Protein AF-A0A932XJZ5-F1 (afdb_monomer_lite)

Structure (mmCIF, N/CA/C/O backbone):
data_AF-A0A932XJZ5-F1
#
_entry.id   AF-A0A932XJZ5-F1
#
loop_
_atom_site.group_PDB
_atom_site.id
_atom_site.type_symbol
_atom_site.label_atom_id
_atom_site.label_alt_id
_atom_site.label_comp_id
_atom_site.label_asym_id
_atom_site.label_entity_id
_atom_site.label_seq_id
_atom_site.pdbx_PDB_ins_code
_atom_site.Cartn_x
_atom_site.Cartn_y
_atom_site.Cartn_z
_atom_site.occupancy
_atom_site.B_iso_or_equiv
_atom_site.auth_seq_id
_atom_site.auth_comp_id
_atom_site.auth_asym_id
_atom_site.auth_atom_id
_atom_site.pdbx_PDB_model_num
ATOM 1 N N . SER A 1 1 ? -8.433 4.126 18.871 1.00 78.06 1 SER A N 1
ATOM 2 C CA . SER A 1 1 ? -7.562 3.284 18.047 1.00 78.06 1 SER A CA 1
ATOM 3 C C . SER A 1 1 ? -7.706 3.623 16.577 1.00 78.06 1 SER A C 1
ATOM 5 O O . SER A 1 1 ? -8.802 3.636 16.039 1.00 78.06 1 SER A O 1
ATOM 7 N N . ILE A 1 2 ? -6.597 3.909 15.915 1.00 88.00 2 ILE A N 1
ATOM 8 C CA . ILE A 1 2 ? -6.585 4.002 14.456 1.00 88.00 2 ILE A CA 1
ATOM 9 C C . ILE A 1 2 ? -6.609 2.580 13.897 1.00 88.00 2 ILE A C 1
ATOM 11 O O . ILE A 1 2 ? -5.832 1.745 14.347 1.00 88.00 2 ILE A O 1
ATOM 15 N N . ALA A 1 3 ? -7.515 2.298 12.960 1.00 91.81 3 ALA A N 1
ATOM 16 C CA . ALA A 1 3 ? -7.660 0.955 12.390 1.00 91.81 3 ALA A CA 1
ATOM 17 C C . ALA A 1 3 ? -6.864 0.776 11.093 1.00 91.81 3 ALA A C 1
ATOM 19 O O . ALA A 1 3 ? -6.262 -0.273 10.885 1.00 91.81 3 ALA A O 1
ATOM 20 N N . ASN A 1 4 ? -6.859 1.794 10.229 1.00 93.25 4 ASN A N 1
ATOM 21 C CA . ASN A 1 4 ? -6.216 1.745 8.922 1.00 93.25 4 ASN A CA 1
ATOM 22 C C . ASN A 1 4 ? -5.439 3.039 8.662 1.00 93.25 4 ASN A C 1
ATOM 24 O O . ASN A 1 4 ? -5.885 4.136 9.014 1.00 93.25 4 ASN A O 1
ATOM 28 N N . ILE A 1 5 ? -4.296 2.882 8.012 1.00 94.12 5 ILE A N 1
ATOM 29 C CA . ILE A 1 5 ? -3.474 3.938 7.442 1.00 94.12 5 ILE A CA 1
ATOM 30 C C . ILE A 1 5 ? -3.538 3.742 5.933 1.00 94.12 5 ILE A C 1
ATOM 32 O O . ILE A 1 5 ? -3.137 2.688 5.436 1.00 94.12 5 ILE A O 1
ATOM 36 N N . LEU A 1 6 ? -4.068 4.729 5.218 1.00 93.56 6 LEU A N 1
ATOM 37 C CA . LEU A 1 6 ? -4.158 4.699 3.764 1.00 93.56 6 LEU A CA 1
ATOM 38 C C . LEU A 1 6 ? -3.107 5.646 3.204 1.00 93.56 6 LEU A C 1
ATOM 40 O O . LEU A 1 6 ? -3.075 6.834 3.530 1.00 93.56 6 LEU A O 1
ATOM 44 N N . SER A 1 7 ? -2.230 5.103 2.378 1.00 92.19 7 SER A N 1
ATOM 45 C CA . SER A 1 7 ? -1.134 5.832 1.771 1.00 92.19 7 SER A CA 1
ATOM 46 C C . SER A 1 7 ? -1.205 5.699 0.262 1.00 92.19 7 SER A C 1
ATOM 48 O O . SER A 1 7 ? -1.457 4.608 -0.254 1.00 92.19 7 SER A O 1
ATOM 50 N N . ARG A 1 8 ? -0.983 6.808 -0.446 1.00 92.12 8 ARG A N 1
ATOM 51 C CA . ARG A 1 8 ? -0.927 6.819 -1.911 1.00 92.12 8 ARG A CA 1
ATOM 52 C C . ARG A 1 8 ? 0.283 7.580 -2.425 1.00 92.12 8 ARG A C 1
ATOM 54 O O . ARG A 1 8 ? 0.666 8.615 -1.869 1.00 92.12 8 ARG A O 1
ATOM 61 N N . VAL A 1 9 ? 0.828 7.089 -3.528 1.00 91.25 9 VAL A N 1
ATOM 62 C CA . VAL A 1 9 ? 1.834 7.771 -4.339 1.00 91.25 9 VAL A CA 1
ATOM 63 C C . VAL A 1 9 ? 1.154 8.332 -5.582 1.00 91.25 9 VAL A C 1
ATOM 65 O O . VAL A 1 9 ? 0.465 7.621 -6.302 1.00 91.25 9 VAL A O 1
ATOM 68 N N . THR A 1 10 ? 1.337 9.631 -5.817 1.00 85.06 10 THR A N 1
ATOM 69 C CA . THR A 1 10 ? 0.616 10.395 -6.858 1.00 85.06 10 THR A CA 1
ATOM 70 C C . THR A 1 10 ? 1.536 10.929 -7.957 1.00 85.06 10 THR A C 1
ATOM 72 O O . THR A 1 10 ? 1.076 11.603 -8.870 1.00 85.06 10 THR A O 1
ATOM 75 N N . GLY A 1 11 ? 2.839 10.644 -7.870 1.00 80.56 11 GLY A N 1
ATOM 76 C CA . GLY A 1 11 ? 3.866 11.215 -8.746 1.00 80.56 11 GLY A CA 1
ATOM 77 C C . GLY A 1 11 ? 4.014 10.548 -10.114 1.00 80.56 11 GLY A C 1
ATOM 78 O O . GLY A 1 11 ? 4.868 10.979 -10.874 1.00 80.56 11 GLY A O 1
ATOM 79 N N . GLY A 1 12 ? 3.235 9.502 -10.417 1.00 85.31 12 GLY A N 1
ATOM 80 C CA . GLY A 1 12 ? 3.304 8.773 -11.692 1.00 85.31 12 GLY A CA 1
ATOM 81 C C . GLY A 1 12 ? 4.518 7.850 -11.854 1.00 85.31 12 GLY A C 1
ATOM 82 O O . GLY A 1 12 ? 4.632 7.183 -12.874 1.00 85.31 12 GLY A O 1
ATOM 83 N N . GLU A 1 13 ? 5.390 7.781 -10.848 1.00 89.69 13 GLU A N 1
ATOM 84 C CA . GLU A 1 13 ? 6.605 6.965 -10.853 1.00 89.69 13 GLU A CA 1
ATOM 85 C C . GLU A 1 13 ? 6.479 5.742 -9.930 1.00 89.69 13 GLU A C 1
ATOM 87 O O . GLU A 1 13 ? 5.842 5.835 -8.867 1.00 89.69 13 GLU A O 1
ATOM 92 N N . PRO A 1 14 ? 7.117 4.610 -10.281 1.00 91.38 14 PRO A N 1
ATOM 93 C CA . PRO A 1 14 ? 7.130 3.423 -9.437 1.00 91.38 14 PRO A CA 1
ATOM 94 C C . PRO A 1 14 ? 7.809 3.693 -8.090 1.00 91.38 14 PRO A C 1
ATOM 96 O O . PRO A 1 14 ? 8.716 4.519 -7.972 1.00 91.38 14 PRO A O 1
ATOM 99 N N . SER A 1 15 ? 7.403 2.966 -7.051 1.00 94.31 15 SER A N 1
ATOM 100 C CA . SER A 1 15 ? 8.073 3.020 -5.747 1.00 94.31 15 SER A CA 1
ATOM 101 C C . SER A 1 15 ? 9.163 1.963 -5.647 1.00 94.31 15 SER A C 1
ATOM 103 O O . SER A 1 15 ? 8.847 0.781 -5.642 1.00 94.31 15 SER A O 1
ATOM 105 N N . ALA A 1 16 ? 10.420 2.373 -5.484 1.00 94.56 16 ALA A N 1
ATOM 106 C CA . ALA A 1 16 ? 11.507 1.482 -5.080 1.00 94.56 16 ALA A CA 1
ATOM 107 C C . ALA A 1 16 ? 11.688 1.536 -3.553 1.00 94.56 16 ALA A C 1
ATOM 109 O O . ALA A 1 16 ? 12.067 2.570 -3.000 1.00 94.56 16 ALA A O 1
ATOM 110 N N . ILE A 1 17 ? 11.390 0.432 -2.872 1.00 94.81 17 ILE A N 1
ATOM 111 C CA . ILE A 1 17 ? 11.482 0.272 -1.419 1.00 94.81 17 ILE A CA 1
ATOM 112 C C . ILE 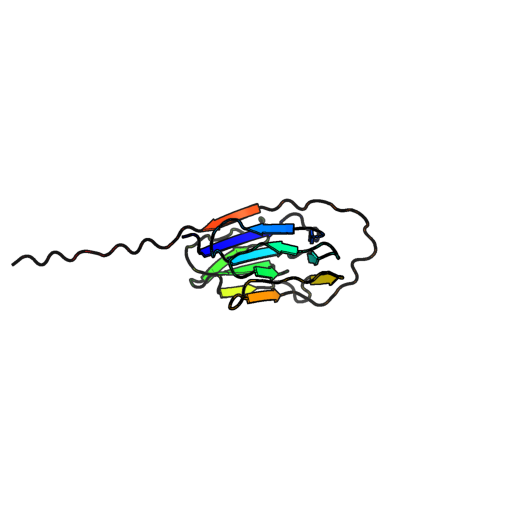A 1 17 ? 12.617 -0.708 -1.146 1.00 94.81 17 ILE A C 1
ATOM 114 O O . ILE A 1 17 ? 12.442 -1.911 -1.284 1.00 94.81 17 ILE A O 1
ATOM 118 N N . ASP A 1 18 ? 13.781 -0.195 -0.765 1.00 94.75 18 ASP A N 1
ATOM 119 C CA . ASP A 1 18 ? 14.964 -1.001 -0.436 1.00 94.75 18 ASP A CA 1
ATOM 120 C C . ASP A 1 18 ? 15.437 -0.704 0.992 1.00 94.75 18 ASP A C 1
ATOM 122 O O . ASP A 1 18 ? 16.561 -0.281 1.244 1.00 94.75 18 ASP A O 1
ATOM 126 N N . GLY A 1 19 ? 14.515 -0.824 1.943 1.00 93.44 19 GLY A N 1
ATOM 127 C CA . GLY A 1 19 ? 14.772 -0.530 3.347 1.00 93.44 19 GLY A CA 1
ATOM 128 C C . GLY A 1 19 ? 13.556 -0.794 4.227 1.00 93.44 19 GLY A C 1
ATOM 129 O O . GLY A 1 19 ? 12.594 -1.446 3.815 1.00 93.44 19 GLY A O 1
ATOM 130 N N . LEU A 1 20 ? 13.596 -0.275 5.453 1.00 95.25 20 LEU A N 1
ATOM 131 C CA . LEU A 1 20 ? 12.537 -0.485 6.432 1.00 95.25 20 LEU A CA 1
ATOM 132 C C . LEU A 1 20 ? 11.297 0.362 6.124 1.00 95.25 20 LEU A C 1
ATOM 134 O O . LEU A 1 20 ? 11.347 1.593 6.148 1.00 95.25 20 LEU A O 1
ATOM 138 N N . LEU A 1 21 ? 10.157 -0.303 5.953 1.00 94.81 21 LEU A N 1
ATOM 139 C CA . LEU A 1 21 ? 8.845 0.325 5.995 1.00 94.81 21 LEU A CA 1
ATOM 140 C C . LEU A 1 21 ? 8.233 0.096 7.382 1.00 94.81 21 LEU A C 1
ATOM 142 O O . LEU A 1 21 ? 7.964 -1.039 7.774 1.00 94.81 21 LEU A O 1
ATOM 146 N N . ARG A 1 22 ? 8.007 1.184 8.127 1.00 95.00 22 ARG A N 1
ATOM 147 C CA . ARG A 1 22 ? 7.584 1.131 9.532 1.00 95.00 22 ARG A CA 1
ATOM 148 C C . ARG A 1 22 ? 6.255 1.837 9.784 1.00 95.00 22 ARG A C 1
ATOM 150 O O . ARG A 1 22 ? 6.069 2.975 9.360 1.00 95.00 22 ARG A O 1
ATOM 157 N N . SER A 1 23 ? 5.378 1.203 10.563 1.00 93.94 23 SER A N 1
ATOM 158 C CA . SER A 1 23 ? 4.213 1.840 11.188 1.00 93.94 23 SER A CA 1
ATOM 159 C C . SER A 1 23 ? 4.309 1.736 12.706 1.00 93.94 23 SER A C 1
ATOM 161 O O . SER A 1 23 ? 4.301 0.644 13.270 1.00 93.94 23 SER A O 1
ATOM 163 N N . THR A 1 24 ? 4.345 2.882 13.383 1.00 93.88 24 THR A N 1
ATOM 164 C CA . THR A 1 24 ? 4.397 2.960 14.851 1.00 93.88 24 THR A CA 1
ATOM 165 C C . THR A 1 24 ? 3.014 3.010 15.503 1.00 93.88 24 THR A C 1
ATOM 167 O O . THR A 1 24 ? 2.921 3.077 16.726 1.00 93.88 24 THR A O 1
ATOM 170 N N . ILE A 1 25 ? 1.931 2.977 14.717 1.00 94.50 25 ILE A N 1
ATOM 171 C CA . ILE A 1 25 ? 0.562 3.023 15.239 1.00 94.50 25 ILE A CA 1
ATOM 172 C C . ILE A 1 25 ? 0.126 1.597 15.618 1.00 94.50 25 ILE A C 1
ATOM 174 O O . ILE A 1 25 ? -0.021 0.758 14.723 1.00 94.50 25 ILE A O 1
ATOM 178 N N . PRO A 1 26 ? -0.121 1.304 16.911 1.00 94.62 26 PRO A N 1
ATOM 179 C CA . PRO A 1 26 ? -0.393 -0.058 17.358 1.00 94.62 26 PRO A CA 1
ATOM 180 C C . PRO A 1 26 ? -1.646 -0.662 16.715 1.00 94.62 26 PRO A C 1
ATOM 182 O O . PRO A 1 26 ? -2.745 -0.116 16.822 1.00 94.62 26 PRO A O 1
ATOM 185 N N . GLY A 1 27 ? -1.472 -1.815 16.070 1.00 94.69 27 GLY A N 1
ATOM 186 C CA . GLY A 1 27 ? -2.530 -2.627 15.473 1.00 94.69 27 GLY A CA 1
ATOM 187 C C . GLY A 1 27 ? -3.140 -2.074 14.183 1.00 94.69 27 GLY A C 1
ATOM 188 O O . GLY A 1 27 ? -4.032 -2.723 13.635 1.00 94.69 27 GLY A O 1
ATOM 189 N N . ALA A 1 28 ? -2.689 -0.917 13.689 1.00 96.00 28 ALA A N 1
ATOM 190 C CA . ALA A 1 28 ? -3.224 -0.333 12.466 1.00 96.00 28 ALA A CA 1
ATOM 191 C C . ALA A 1 28 ? -2.748 -1.106 11.229 1.00 96.00 28 ALA A C 1
ATOM 193 O O . ALA A 1 28 ? -1.555 -1.376 11.075 1.00 96.00 28 ALA A O 1
ATOM 194 N N . ASN A 1 29 ? -3.677 -1.422 10.327 1.00 96.56 29 ASN A N 1
ATOM 195 C CA . ASN A 1 29 ? -3.336 -1.953 9.014 1.00 96.56 29 ASN A CA 1
ATOM 196 C C . ASN A 1 29 ? -2.783 -0.830 8.135 1.00 96.56 29 ASN A C 1
ATOM 198 O O . ASN A 1 29 ? -3.294 0.291 8.167 1.00 96.56 29 ASN A O 1
ATOM 202 N N . LEU A 1 30 ? -1.785 -1.133 7.318 1.00 96.50 30 LEU A N 1
ATOM 203 C CA . LEU A 1 30 ? -1.198 -0.188 6.381 1.00 96.50 30 LEU A CA 1
ATOM 204 C C . LEU A 1 30 ? -1.524 -0.592 4.945 1.00 96.50 30 LEU A C 1
ATOM 206 O O . LEU A 1 30 ? -1.221 -1.705 4.528 1.00 96.50 30 LEU A O 1
ATOM 210 N N . PHE A 1 31 ? -2.104 0.341 4.199 1.00 97.06 31 PHE A N 1
ATOM 211 C CA . PHE A 1 31 ? -2.378 0.229 2.773 1.00 97.06 31 PHE A CA 1
ATOM 212 C C . PHE A 1 31 ? -1.470 1.199 2.018 1.00 97.06 31 PHE A C 1
ATOM 214 O O . PHE A 1 31 ? -1.494 2.400 2.287 1.00 97.06 31 PHE A O 1
ATOM 221 N N . LEU A 1 32 ? -0.690 0.686 1.074 1.00 96.38 32 LEU A N 1
ATOM 222 C CA . LEU A 1 32 ? 0.164 1.457 0.179 1.00 96.38 32 LEU A CA 1
ATOM 223 C C . LEU A 1 32 ? -0.316 1.274 -1.261 1.00 96.38 32 LEU A C 1
ATOM 225 O O . LEU A 1 32 ? -0.226 0.176 -1.808 1.00 96.38 32 LEU A O 1
ATOM 229 N N . LEU A 1 33 ? -0.811 2.350 -1.867 1.00 96.19 33 LEU A N 1
ATOM 230 C CA . LEU A 1 33 ? -1.244 2.374 -3.259 1.00 96.19 33 LEU A CA 1
ATOM 231 C C . LEU A 1 33 ? -0.238 3.151 -4.113 1.00 96.19 33 LEU A C 1
ATOM 233 O O . LEU A 1 33 ? 0.047 4.319 -3.837 1.00 96.19 33 LEU A O 1
ATOM 237 N N . ASN A 1 34 ? 0.261 2.526 -5.176 1.00 95.69 34 ASN A N 1
ATOM 238 C CA . ASN A 1 34 ? 0.977 3.216 -6.243 1.00 95.69 34 ASN A CA 1
ATOM 239 C C . ASN A 1 34 ? 0.629 2.604 -7.611 1.00 95.69 34 ASN A C 1
ATOM 241 O O . ASN A 1 34 ? 1.218 1.586 -7.978 1.00 95.69 34 ASN A O 1
ATOM 245 N N . PRO A 1 35 ? -0.275 3.221 -8.393 1.00 94.88 35 PRO A N 1
ATOM 246 C CA . PRO A 1 35 ? -0.645 2.733 -9.722 1.00 94.88 35 PRO A CA 1
ATOM 247 C C . PRO A 1 35 ? 0.520 2.627 -10.703 1.00 94.88 35 PRO A C 1
ATOM 249 O O . PRO A 1 35 ? 0.449 1.854 -11.652 1.00 94.88 35 PRO A O 1
ATOM 252 N N . ALA A 1 36 ? 1.602 3.372 -10.469 1.00 93.62 36 ALA A N 1
ATOM 253 C CA . ALA A 1 36 ? 2.792 3.330 -11.302 1.00 93.62 36 ALA A CA 1
ATOM 254 C C . ALA A 1 36 ? 3.718 2.148 -10.985 1.00 93.62 36 ALA A C 1
ATOM 256 O O . ALA A 1 36 ? 4.731 2.017 -11.651 1.00 93.62 36 ALA A O 1
ATOM 257 N N . GLY A 1 37 ? 3.406 1.291 -10.006 1.00 94.62 37 GLY A N 1
ATOM 258 C CA . GLY A 1 37 ? 4.201 0.102 -9.689 1.00 94.62 37 GLY A CA 1
ATOM 259 C C . GLY A 1 37 ? 4.967 0.178 -8.372 1.00 94.62 37 GLY A C 1
ATOM 260 O O . GLY A 1 37 ? 5.184 1.251 -7.803 1.00 94.62 37 GLY A O 1
ATOM 261 N N . VAL A 1 38 ? 5.386 -0.989 -7.875 1.00 94.94 38 VAL A N 1
ATOM 262 C CA . VAL A 1 38 ? 6.179 -1.108 -6.641 1.00 94.94 38 VAL A CA 1
ATOM 263 C C . VAL A 1 38 ? 7.263 -2.176 -6.796 1.00 94.94 38 VAL A C 1
ATOM 265 O O . VAL A 1 38 ? 6.995 -3.292 -7.227 1.00 94.94 38 VAL A O 1
ATOM 268 N N . LEU A 1 39 ? 8.486 -1.848 -6.399 1.00 95.19 39 LEU A N 1
ATOM 269 C CA . LEU A 1 39 ? 9.629 -2.745 -6.310 1.00 95.19 39 LEU A CA 1
ATOM 270 C C . LEU A 1 39 ? 10.113 -2.786 -4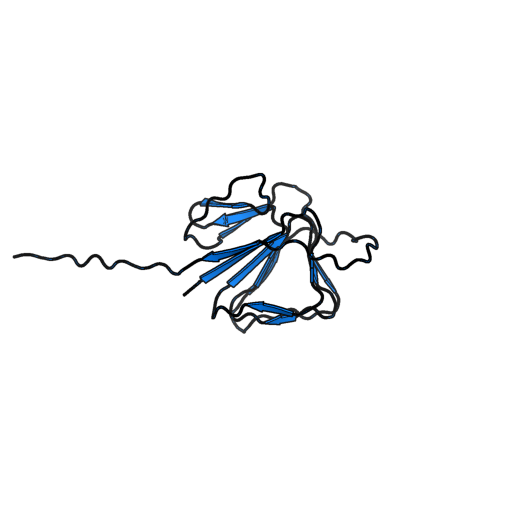.859 1.00 95.19 39 LEU A C 1
ATOM 272 O O . LEU A 1 39 ? 10.537 -1.765 -4.324 1.00 95.19 39 LEU A O 1
ATOM 276 N N . PHE A 1 40 ? 10.097 -3.962 -4.243 1.00 95.75 40 PHE A N 1
ATOM 277 C CA . PHE A 1 40 ? 10.788 -4.229 -2.987 1.00 95.75 40 PHE A CA 1
ATOM 278 C C . PHE A 1 40 ? 12.163 -4.822 -3.294 1.00 95.75 40 PHE A C 1
ATOM 280 O O . PHE A 1 40 ? 12.250 -5.914 -3.856 1.00 95.75 40 PHE A O 1
ATOM 287 N N . GLY A 1 41 ? 13.222 -4.090 -2.956 1.00 95.25 41 GLY A N 1
ATOM 288 C CA . GLY A 1 41 ? 14.607 -4.526 -3.132 1.00 95.25 41 GLY A CA 1
ATOM 289 C C . GLY A 1 41 ? 15.068 -5.513 -2.050 1.00 95.25 41 GLY A C 1
ATOM 290 O O . GLY A 1 41 ? 14.284 -5.849 -1.155 1.00 95.25 41 GLY A O 1
ATOM 291 N N . PRO A 1 42 ? 16.327 -5.982 -2.108 1.00 95.56 42 PRO A N 1
ATOM 292 C CA . PRO A 1 42 ? 16.847 -7.005 -1.196 1.00 95.56 42 PRO A CA 1
ATOM 293 C C . PRO A 1 42 ? 16.860 -6.590 0.277 1.00 95.56 42 PRO A C 1
ATOM 295 O O . PRO A 1 42 ? 16.728 -7.441 1.155 1.00 95.56 42 PRO A O 1
ATOM 298 N N . ASN A 1 43 ? 16.974 -5.291 0.561 1.00 95.25 43 ASN A N 1
ATOM 299 C CA . ASN A 1 43 ? 17.017 -4.750 1.921 1.00 95.25 43 ASN A CA 1
ATOM 300 C C . ASN A 1 43 ? 15.626 -4.375 2.456 1.00 95.25 43 ASN A C 1
ATOM 302 O O . ASN A 1 43 ? 15.500 -3.832 3.560 1.00 95.25 43 ASN A O 1
ATOM 306 N N . ALA A 1 44 ? 14.567 -4.628 1.682 1.00 97.12 44 ALA A N 1
ATOM 307 C CA . ALA A 1 44 ? 13.215 -4.302 2.095 1.00 97.12 44 ALA A CA 1
ATOM 308 C C . ALA A 1 44 ? 12.773 -5.144 3.297 1.00 97.12 44 ALA A C 1
ATOM 310 O O . ALA A 1 44 ? 12.865 -6.372 3.295 1.00 97.12 44 ALA A O 1
ATOM 311 N N . SER A 1 45 ? 12.240 -4.471 4.312 1.00 97.12 45 SER A N 1
ATOM 312 C CA . SER A 1 45 ? 11.691 -5.106 5.511 1.00 97.12 45 SER A CA 1
ATOM 313 C C . SER A 1 45 ? 10.475 -4.341 6.018 1.00 97.12 45 SER A C 1
ATOM 315 O O . SER A 1 45 ? 10.304 -3.153 5.731 1.00 97.12 45 SER A O 1
ATOM 317 N N . LEU A 1 46 ? 9.608 -5.030 6.760 1.00 96.94 46 LEU A N 1
ATOM 318 C CA . LEU A 1 46 ? 8.405 -4.451 7.349 1.00 96.94 46 LEU A CA 1
ATOM 319 C C . LEU A 1 46 ? 8.517 -4.469 8.877 1.00 96.94 46 LEU A C 1
ATOM 321 O O . LEU A 1 46 ? 8.765 -5.516 9.467 1.00 96.94 46 LEU A O 1
ATOM 325 N N . ASP A 1 47 ? 8.275 -3.323 9.513 1.00 96.69 47 ASP A N 1
ATOM 326 C CA . ASP A 1 47 ? 7.990 -3.220 10.950 1.00 96.69 47 ASP A CA 1
ATOM 327 C C . ASP A 1 47 ? 6.589 -2.627 11.120 1.00 96.69 47 ASP A C 1
ATOM 329 O O . ASP A 1 47 ? 6.383 -1.411 11.200 1.00 96.69 47 ASP A O 1
ATOM 333 N N . VAL A 1 48 ? 5.596 -3.512 11.084 1.00 96.25 48 VAL A N 1
ATOM 334 C CA . VAL A 1 48 ? 4.180 -3.177 11.238 1.00 96.25 48 VAL A CA 1
ATOM 335 C C . VAL A 1 48 ? 3.543 -4.105 12.266 1.00 96.25 48 VAL A C 1
ATOM 337 O O . VAL A 1 48 ? 3.832 -5.296 12.320 1.00 96.25 48 VAL A O 1
ATOM 340 N N . SER A 1 49 ? 2.635 -3.565 13.078 1.00 96.25 49 SER A N 1
ATOM 341 C CA . SER A 1 49 ? 1.896 -4.345 14.086 1.00 96.25 49 SER A CA 1
ATOM 342 C C . SER A 1 49 ? 0.520 -4.834 13.601 1.00 96.25 49 SER A C 1
ATOM 344 O O . SER A 1 49 ? -0.118 -5.667 14.251 1.00 96.25 49 SER A O 1
ATOM 346 N N . GLY A 1 50 ? 0.046 -4.314 12.464 1.00 96.38 50 GLY A N 1
ATOM 347 C CA . GLY A 1 50 ? -1.179 -4.731 11.781 1.00 96.38 50 GLY A CA 1
ATOM 348 C C . GLY A 1 50 ? -0.905 -5.485 10.478 1.00 96.38 50 GLY A C 1
ATOM 349 O O . GLY A 1 50 ? 0.187 -6.001 10.259 1.00 96.38 50 GLY A O 1
ATOM 350 N N . SER A 1 51 ? -1.917 -5.557 9.615 1.00 97.88 51 SER A N 1
ATOM 351 C CA . SER A 1 51 ? -1.771 -6.101 8.258 1.00 97.88 51 SER A CA 1
ATOM 352 C C . SER A 1 51 ? -1.074 -5.101 7.337 1.00 97.88 51 SER A C 1
ATOM 354 O O . SER A 1 51 ? -1.202 -3.890 7.527 1.00 97.88 51 SER A O 1
ATOM 356 N N . PHE A 1 52 ? -0.374 -5.595 6.319 1.00 97.94 52 PHE A N 1
ATOM 357 C CA . PHE A 1 52 ? 0.220 -4.777 5.268 1.00 97.94 52 PHE A CA 1
ATOM 358 C C . PHE A 1 52 ? -0.381 -5.146 3.916 1.00 97.94 52 PHE A C 1
ATOM 360 O O . PHE A 1 52 ? -0.423 -6.313 3.528 1.00 97.94 52 PHE A O 1
ATOM 367 N N . HIS A 1 53 ? -0.841 -4.134 3.196 1.00 98.19 53 HIS A N 1
ATOM 368 C CA . HIS A 1 53 ? -1.425 -4.272 1.878 1.00 98.19 53 HIS A CA 1
ATOM 369 C C . HIS A 1 53 ? -0.708 -3.324 0.927 1.00 98.19 53 HIS A C 1
ATOM 371 O O . HIS A 1 53 ? -0.694 -2.114 1.147 1.00 98.19 53 HIS A O 1
ATOM 377 N N . VAL A 1 54 ? -0.139 -3.861 -0.142 1.00 97.50 54 VAL A N 1
ATOM 378 C CA . VAL A 1 54 ? 0.483 -3.082 -1.210 1.00 97.50 54 VAL A CA 1
ATOM 379 C C . VAL A 1 54 ? -0.255 -3.348 -2.511 1.00 97.50 54 VAL A C 1
ATOM 381 O O . VAL A 1 54 ? -0.572 -4.496 -2.835 1.00 97.50 54 VAL A O 1
ATOM 384 N N . SER A 1 55 ? -0.567 -2.282 -3.243 1.00 97.31 55 SER A N 1
ATOM 385 C CA . SER A 1 55 ? -1.319 -2.401 -4.480 1.00 97.31 55 SER A CA 1
ATOM 386 C C . SER A 1 55 ? -0.942 -1.369 -5.534 1.00 97.31 55 SER A C 1
ATOM 388 O O . SER A 1 55 ? -0.565 -0.243 -5.215 1.00 97.31 55 SER A O 1
ATOM 390 N N . THR A 1 56 ? -1.104 -1.753 -6.799 1.00 96.06 56 THR A N 1
ATOM 391 C CA . THR A 1 56 ? -1.066 -0.849 -7.961 1.00 96.06 56 THR A CA 1
ATOM 392 C C . THR A 1 56 ? -2.463 -0.454 -8.440 1.00 96.06 56 THR A C 1
ATOM 394 O O . THR A 1 56 ? -2.646 0.002 -9.563 1.00 96.06 56 THR A O 1
ATOM 397 N N . ALA A 1 57 ? -3.470 -0.638 -7.588 1.00 96.12 57 ALA A N 1
ATOM 398 C CA . ALA A 1 57 ? -4.835 -0.218 -7.850 1.00 96.12 57 ALA A CA 1
ATOM 399 C C . ALA A 1 57 ? -4.958 1.300 -7.981 1.00 96.12 57 ALA A C 1
ATOM 401 O O . ALA A 1 57 ? -4.360 2.061 -7.216 1.00 96.12 57 ALA A O 1
ATOM 402 N N . ASP A 1 58 ? -5.816 1.720 -8.907 1.00 94.50 58 ASP A N 1
ATOM 403 C CA . ASP A 1 58 ? -6.177 3.116 -9.135 1.00 94.50 58 ASP A CA 1
ATOM 404 C C . ASP A 1 58 ? -6.994 3.691 -7.978 1.00 94.50 58 ASP A C 1
ATOM 406 O O . ASP A 1 58 ? -6.961 4.897 -7.734 1.00 94.50 58 ASP A O 1
ATOM 410 N N . TYR A 1 59 ? -7.716 2.841 -7.242 1.00 94.81 59 TYR A N 1
ATOM 411 C CA . TYR A 1 59 ? -8.475 3.251 -6.068 1.00 94.81 59 TYR A CA 1
ATOM 412 C C . TYR A 1 59 ? -8.721 2.117 -5.072 1.00 94.81 59 TYR A C 1
ATOM 414 O O . TYR A 1 59 ? -8.617 0.926 -5.374 1.00 94.81 59 TYR A O 1
ATOM 422 N N . LEU A 1 60 ? -9.119 2.516 -3.867 1.00 95.12 60 LEU A N 1
ATOM 423 C CA . LEU A 1 60 ? -9.629 1.648 -2.818 1.00 95.12 60 LEU A CA 1
ATOM 424 C C . LEU A 1 60 ? -11.109 1.965 -2.590 1.00 95.12 60 LEU A C 1
ATOM 426 O O . LEU A 1 60 ? -11.466 3.092 -2.239 1.00 95.12 60 LEU A O 1
ATOM 430 N N . ARG A 1 61 ? -11.978 0.972 -2.782 1.00 94.81 61 ARG A N 1
ATOM 431 C CA . ARG A 1 61 ? -13.395 1.069 -2.423 1.00 94.81 61 ARG A CA 1
ATOM 432 C C . ARG A 1 61 ? -13.552 0.793 -0.934 1.00 94.81 61 ARG A C 1
ATOM 434 O O . ARG A 1 61 ? -13.068 -0.226 -0.438 1.00 94.81 61 ARG A O 1
ATOM 441 N N . LEU A 1 62 ? -14.246 1.681 -0.241 1.00 93.88 62 LEU A N 1
ATOM 442 C CA . LEU A 1 62 ? -14.597 1.566 1.167 1.00 93.88 62 LEU A CA 1
ATOM 443 C C . LEU A 1 62 ? -15.940 0.839 1.318 1.00 93.88 62 LEU A C 1
ATOM 445 O O . LEU A 1 62 ? -16.749 0.790 0.389 1.00 93.88 62 LEU A O 1
ATOM 449 N N . ALA A 1 63 ? -16.179 0.241 2.484 1.00 92.12 63 ALA A N 1
ATOM 450 C CA . ALA A 1 63 ? -17.350 -0.611 2.715 1.00 92.12 63 ALA A CA 1
ATOM 451 C C . ALA A 1 63 ? -18.705 0.120 2.640 1.00 92.12 63 ALA A C 1
ATOM 453 O O . ALA A 1 63 ? -19.732 -0.533 2.489 1.00 92.12 63 ALA A O 1
ATOM 454 N N . ASP A 1 64 ? -18.724 1.449 2.735 1.00 91.06 64 ASP A N 1
ATOM 455 C CA . ASP A 1 64 ? -19.919 2.282 2.546 1.00 91.06 64 ASP A CA 1
ATOM 456 C C . ASP A 1 64 ? -20.074 2.803 1.107 1.00 91.06 64 ASP A C 1
ATOM 458 O O . ASP A 1 64 ? -20.946 3.625 0.837 1.00 91.06 64 ASP A O 1
ATOM 462 N N . GLY A 1 65 ? -19.230 2.339 0.182 1.00 89.56 65 GLY A N 1
ATOM 463 C CA . GLY A 1 65 ? -19.208 2.793 -1.206 1.00 89.56 65 GLY A CA 1
ATOM 464 C C . GLY A 1 65 ? -18.315 4.009 -1.457 1.00 89.56 65 GLY A C 1
ATOM 465 O O . GLY A 1 65 ? -18.134 4.373 -2.619 1.00 89.56 65 GLY A O 1
ATOM 466 N N . GLY A 1 66 ? -17.713 4.606 -0.418 1.00 91.19 66 GLY A N 1
ATOM 467 C CA . GLY A 1 66 ? -16.710 5.658 -0.578 1.00 91.19 66 GLY A CA 1
ATOM 468 C C . GLY A 1 66 ? -15.515 5.192 -1.416 1.00 91.19 66 GLY A C 1
ATOM 469 O O . GLY A 1 66 ? -15.169 4.009 -1.430 1.00 91.19 66 GLY A O 1
ATOM 470 N N . ILE A 1 67 ? -14.873 6.118 -2.130 1.00 92.19 67 ILE A N 1
ATOM 471 C CA . ILE A 1 67 ? -13.716 5.816 -2.981 1.00 92.19 67 ILE A CA 1
ATOM 472 C C . ILE A 1 67 ? -12.530 6.669 -2.548 1.00 92.19 67 ILE A C 1
ATOM 474 O O . ILE A 1 67 ? -12.575 7.902 -2.595 1.00 92.19 67 ILE A O 1
ATOM 478 N N . PHE A 1 68 ? -11.446 5.994 -2.177 1.00 91.75 68 PHE A N 1
ATOM 479 C CA . PHE A 1 68 ? -10.140 6.602 -1.981 1.00 91.75 68 PHE A CA 1
ATOM 480 C C . PHE A 1 68 ? -9.309 6.430 -3.254 1.00 91.75 68 PHE A C 1
ATOM 482 O O . PHE A 1 68 ? -8.878 5.325 -3.575 1.00 91.75 68 PHE A O 1
ATOM 489 N N . GLN A 1 69 ? -9.117 7.520 -3.994 1.00 91.50 69 GLN A N 1
ATOM 490 C CA . GLN A 1 69 ? -8.402 7.510 -5.271 1.00 91.50 69 GLN A CA 1
ATOM 491 C C . GLN A 1 69 ? -6.892 7.458 -5.042 1.00 91.50 69 GLN A C 1
ATOM 493 O O . GLN A 1 69 ? -6.390 8.084 -4.113 1.00 91.50 69 GLN A O 1
ATOM 498 N N . ALA A 1 70 ? -6.131 6.781 -5.892 1.00 87.12 70 ALA A N 1
ATOM 499 C CA . ALA A 1 70 ? -4.673 6.861 -5.866 1.00 87.12 70 ALA A CA 1
ATOM 500 C C . ALA A 1 70 ? -4.153 8.119 -6.587 1.00 87.12 70 ALA A C 1
ATOM 502 O O . ALA A 1 70 ? -3.097 8.635 -6.230 1.00 87.12 70 ALA A O 1
ATOM 503 N N . THR A 1 71 ? -4.919 8.664 -7.539 1.00 81.25 71 THR A N 1
ATOM 504 C CA . THR A 1 71 ? -4.643 9.948 -8.206 1.00 81.25 71 THR A CA 1
ATOM 505 C C . THR A 1 71 ? -5.338 11.124 -7.511 1.00 81.25 71 THR A C 1
ATOM 507 O O . THR A 1 71 ? -6.431 10.979 -6.967 1.00 81.25 71 THR A O 1
ATOM 510 N N . LEU A 1 72 ? -4.715 12.309 -7.537 1.00 75.81 72 LEU A N 1
ATOM 511 C CA . LEU A 1 72 ? -5.311 13.557 -7.028 1.00 75.81 72 LEU A CA 1
ATOM 512 C C . LEU A 1 72 ? -6.256 14.227 -8.027 1.00 75.81 72 LEU A C 1
ATOM 514 O O . LEU A 1 72 ? -7.035 15.088 -7.628 1.00 75.81 72 LEU A O 1
ATOM 518 N N . ALA A 1 73 ? -6.187 13.853 -9.309 1.00 70.62 73 ALA A N 1
ATOM 519 C CA . ALA A 1 73 ? -7.048 14.425 -10.345 1.00 70.62 73 ALA A CA 1
ATOM 520 C C . ALA A 1 73 ? -8.530 14.070 -10.133 1.00 70.62 73 ALA A C 1
ATOM 522 O O . ALA A 1 73 ? -9.417 14.764 -10.620 1.00 70.62 73 ALA A O 1
ATOM 523 N N . GLN A 1 74 ? -8.793 12.994 -9.389 1.00 69.44 74 GLN A N 1
ATOM 524 C CA . GLN A 1 74 ? -10.128 12.561 -9.010 1.00 69.44 74 GLN A CA 1
ATOM 525 C C . GLN A 1 74 ? -10.328 12.789 -7.508 1.00 69.44 74 GLN A C 1
ATOM 527 O O . GLN A 1 74 ? -9.483 12.430 -6.683 1.00 69.44 74 GLN A O 1
ATOM 532 N N . GLY A 1 75 ? -11.459 13.394 -7.139 1.00 73.00 75 GLY A N 1
ATOM 533 C CA . GLY A 1 75 ? -11.815 13.611 -5.739 1.00 73.00 75 GLY A CA 1
ATOM 534 C C . GLY A 1 75 ? -11.901 12.288 -4.974 1.00 73.00 75 GLY A C 1
ATOM 535 O O . GLY A 1 75 ? -12.411 11.294 -5.485 1.00 73.00 75 GLY A O 1
ATOM 536 N N . SER A 1 76 ? -11.389 12.269 -3.744 1.00 81.50 76 SER A N 1
ATOM 537 C CA . SER A 1 76 ? -11.541 11.130 -2.833 1.00 81.50 76 SER A CA 1
ATOM 538 C C . SER A 1 76 ? -12.632 11.429 -1.816 1.00 81.50 76 SER A C 1
ATOM 540 O O . SER A 1 76 ? -12.636 12.507 -1.220 1.00 81.50 76 SER A O 1
ATOM 542 N N . VAL A 1 77 ? -13.524 10.469 -1.588 1.00 78.00 77 VAL A N 1
ATOM 543 C CA . VAL A 1 77 ? -14.503 10.543 -0.501 1.00 78.00 77 VAL A CA 1
ATOM 544 C C . VAL A 1 77 ? -13.893 9.845 0.705 1.00 78.00 77 VAL A C 1
ATOM 546 O O . VAL A 1 77 ? -13.645 8.641 0.679 1.00 78.00 77 VAL A O 1
ATOM 549 N N . LEU A 1 78 ? -13.607 10.619 1.750 1.00 69.50 78 LEU A N 1
ATOM 550 C CA . LEU A 1 78 ? -13.019 10.109 2.984 1.00 69.50 78 LEU A CA 1
ATOM 551 C C . LEU A 1 78 ? -14.130 9.785 3.977 1.00 69.50 78 LEU A C 1
ATOM 553 O O . LEU A 1 78 ? -14.856 10.678 4.413 1.00 69.50 78 LEU A O 1
ATOM 557 N N . THR A 1 79 ? -14.249 8.512 4.344 1.00 73.12 79 THR A N 1
ATOM 558 C CA . THR A 1 79 ? -15.252 8.032 5.299 1.00 73.12 79 THR A CA 1
ATOM 559 C C . THR A 1 79 ? -14.636 7.104 6.342 1.00 73.12 79 THR A C 1
ATOM 561 O O . THR A 1 79 ? -13.506 6.636 6.205 1.00 73.12 79 THR A O 1
ATOM 564 N N . ALA A 1 80 ? -15.413 6.805 7.388 1.00 79.88 80 ALA A N 1
ATOM 565 C CA . ALA A 1 80 ? -15.025 5.881 8.453 1.00 79.88 80 ALA A CA 1
ATOM 566 C C . ALA A 1 80 ? -15.122 4.405 8.091 1.00 79.88 80 ALA A C 1
ATOM 568 O O . ALA A 1 80 ? -14.910 3.538 8.952 1.00 79.88 80 ALA A O 1
ATOM 569 N N . ALA A 1 81 ? -15.536 4.106 6.865 1.00 86.19 81 ALA A N 1
ATOM 570 C CA . ALA A 1 81 ? -15.702 2.743 6.434 1.00 86.19 81 ALA A CA 1
ATOM 571 C C . ALA A 1 81 ? -14.336 2.090 6.180 1.00 86.19 81 ALA A C 1
ATOM 573 O O . ALA A 1 81 ? -13.416 2.724 5.662 1.00 86.19 81 ALA A O 1
ATOM 574 N N . PRO A 1 82 ? -14.175 0.813 6.559 1.00 90.56 82 PRO A N 1
ATOM 575 C CA . PRO A 1 82 ? -12.951 0.088 6.268 1.00 90.56 82 PRO A CA 1
ATOM 576 C C . PRO A 1 82 ? -12.777 -0.110 4.751 1.00 90.56 82 PRO A C 1
ATOM 578 O O . PRO A 1 82 ? -13.775 -0.166 4.024 1.00 90.56 82 PRO A O 1
ATOM 581 N N . PRO A 1 83 ? -11.530 -0.282 4.277 1.00 93.25 83 PRO A N 1
ATOM 582 C CA . PRO A 1 83 ? -11.254 -0.796 2.943 1.00 93.25 83 PRO A CA 1
ATOM 583 C C . PRO A 1 83 ? -11.995 -2.101 2.666 1.00 93.25 83 PRO A C 1
ATOM 585 O O . PRO A 1 83 ? -12.011 -2.998 3.509 1.00 93.25 83 PRO A O 1
ATOM 588 N N . ALA A 1 84 ? -12.588 -2.203 1.481 1.00 93.94 84 ALA A N 1
ATOM 589 C CA . ALA A 1 84 ? -13.363 -3.362 1.057 1.00 93.94 84 ALA A CA 1
ATOM 590 C C . ALA A 1 84 ? -12.811 -4.006 -0.220 1.00 93.94 84 ALA A C 1
ATOM 592 O O . ALA A 1 84 ? -12.849 -5.228 -0.338 1.00 93.94 84 ALA A O 1
ATOM 593 N N . ALA A 1 85 ? -12.313 -3.217 -1.179 1.00 94.94 85 ALA A N 1
ATOM 594 C CA . ALA A 1 85 ? -11.770 -3.758 -2.426 1.00 94.94 85 ALA A CA 1
ATOM 595 C C . ALA A 1 85 ? -10.758 -2.820 -3.090 1.00 94.94 85 ALA A C 1
ATOM 597 O O . ALA A 1 85 ? -10.904 -1.600 -3.034 1.00 94.94 85 ALA A O 1
ATOM 598 N N . PHE A 1 86 ? -9.784 -3.409 -3.778 1.00 96.38 86 PHE A N 1
ATOM 599 C CA . PHE A 1 86 ? -8.924 -2.720 -4.738 1.00 96.38 86 PHE A CA 1
ATOM 600 C C . PHE A 1 86 ? -9.634 -2.599 -6.087 1.00 96.38 86 PHE A C 1
ATOM 602 O O . PHE A 1 86 ? -10.317 -3.534 -6.510 1.00 96.38 86 PHE A O 1
ATOM 609 N N . GLY A 1 87 ? -9.489 -1.453 -6.744 1.00 95.12 87 GLY A N 1
ATOM 610 C CA . GLY A 1 87 ? -10.101 -1.174 -8.036 1.00 95.12 87 GLY A CA 1
ATOM 611 C C . GLY A 1 87 ? -9.086 -0.738 -9.081 1.00 95.12 87 GLY A C 1
ATOM 612 O O . GLY A 1 87 ? -8.196 0.061 -8.798 1.00 95.12 87 GLY A O 1
ATOM 613 N N . PHE A 1 88 ? -9.249 -1.258 -10.292 1.00 94.56 88 PHE A N 1
ATOM 614 C CA . PHE A 1 88 ? -8.402 -0.971 -11.442 1.00 94.56 88 PHE A CA 1
ATOM 615 C C . PHE A 1 88 ? -9.264 -0.364 -12.548 1.00 94.56 88 PHE A C 1
ATOM 617 O O . PHE A 1 88 ? -10.328 -0.891 -12.873 1.00 94.56 88 PHE A O 1
ATOM 624 N N . LEU A 1 89 ? -8.817 0.760 -13.093 1.00 91.88 89 LEU A N 1
ATOM 625 C CA . LEU A 1 89 ? -9.445 1.475 -14.201 1.00 91.88 89 LEU A CA 1
ATOM 626 C C . LEU A 1 89 ? -8.850 1.055 -15.548 1.00 91.88 89 LEU A C 1
ATOM 628 O O . LEU A 1 89 ? -9.502 1.206 -16.579 1.00 91.88 89 LEU A O 1
ATOM 632 N N . SER A 1 90 ? -7.626 0.521 -15.545 1.00 86.56 90 SER A N 1
ATOM 633 C CA . SER A 1 90 ? -6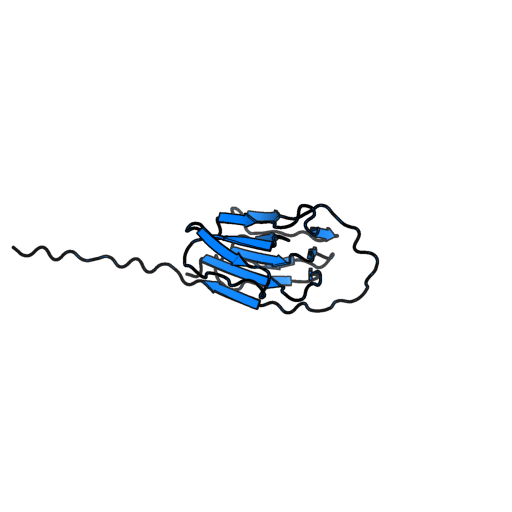.971 -0.027 -16.734 1.00 86.56 90 SER A CA 1
ATOM 634 C C . SER A 1 90 ? -6.997 -1.558 -16.742 1.00 86.56 90 SER A C 1
ATOM 636 O O . SER A 1 90 ? -6.968 -2.205 -15.697 1.00 86.56 90 SER A O 1
ATOM 638 N N . GLY A 1 91 ? -7.017 -2.150 -17.941 1.00 88.44 91 GLY A N 1
ATOM 639 C CA . GLY A 1 91 ? -6.898 -3.603 -18.124 1.00 88.44 91 GLY A CA 1
ATOM 640 C C . GLY A 1 91 ? -5.465 -4.138 -18.007 1.00 88.44 91 GLY A C 1
ATOM 641 O O . GLY A 1 91 ? -5.266 -5.346 -18.069 1.00 88.44 91 GLY A O 1
ATOM 642 N N . ASN A 1 92 ? -4.472 -3.257 -17.853 1.00 90.00 92 ASN A N 1
ATOM 643 C CA . ASN A 1 92 ? -3.060 -3.614 -17.726 1.00 90.00 92 ASN A CA 1
ATOM 644 C C . ASN A 1 92 ? -2.413 -2.848 -16.557 1.00 90.00 92 ASN A C 1
ATOM 646 O O . ASN A 1 92 ? -1.637 -1.917 -16.789 1.00 90.00 92 ASN A O 1
ATOM 650 N N . PRO A 1 93 ? -2.774 -3.174 -15.304 1.00 92.06 93 PRO A N 1
ATOM 651 C CA . PRO A 1 93 ? -2.203 -2.512 -14.138 1.00 92.06 93 PRO A CA 1
ATOM 652 C C . PRO A 1 93 ? -0.696 -2.753 -14.020 1.00 92.06 93 PRO A C 1
ATOM 654 O O . PRO A 1 93 ? -0.185 -3.788 -14.446 1.00 92.06 93 PRO A O 1
ATOM 657 N N . ALA A 1 94 ? 0.023 -1.815 -13.398 1.00 93.06 94 ALA A N 1
ATOM 658 C CA . ALA A 1 94 ? 1.457 -1.965 -13.170 1.00 93.06 94 ALA A CA 1
ATOM 659 C C . ALA A 1 94 ? 1.771 -3.141 -12.231 1.00 93.06 94 ALA A C 1
ATOM 661 O O . ALA A 1 94 ? 0.950 -3.534 -11.394 1.00 93.06 94 ALA A O 1
ATOM 662 N N . GLY A 1 95 ? 2.985 -3.680 -12.352 1.00 93.81 95 GLY A N 1
ATOM 663 C CA . GLY A 1 95 ? 3.447 -4.816 -11.560 1.00 93.81 95 GLY A CA 1
ATOM 664 C C . GLY A 1 95 ? 3.925 -4.460 -10.152 1.00 93.81 95 GLY A C 1
ATOM 665 O O . GLY A 1 95 ? 4.295 -3.318 -9.859 1.00 93.81 95 GLY A O 1
ATOM 666 N N . ILE A 1 96 ? 3.974 -5.484 -9.296 1.00 94.38 96 ILE A N 1
ATOM 667 C CA . ILE A 1 96 ? 4.683 -5.452 -8.012 1.00 94.38 96 ILE A CA 1
ATOM 668 C C . ILE A 1 96 ? 5.779 -6.516 -8.039 1.00 94.38 96 ILE A C 1
ATOM 670 O O . ILE A 1 96 ? 5.501 -7.682 -8.311 1.00 94.38 96 ILE A O 1
ATOM 674 N N . ALA A 1 97 ? 7.017 -6.122 -7.754 1.00 94.19 97 ALA A N 1
ATOM 675 C CA . ALA A 1 97 ? 8.167 -7.018 -7.703 1.00 94.19 97 ALA A CA 1
ATOM 676 C C . ALA A 1 97 ? 8.734 -7.084 -6.281 1.00 94.19 97 ALA A C 1
ATOM 678 O O . ALA A 1 97 ? 8.865 -6.059 -5.616 1.00 94.19 97 ALA A O 1
ATOM 679 N N . ILE A 1 98 ? 9.093 -8.284 -5.826 1.00 93.50 98 ILE A N 1
ATOM 680 C CA . ILE A 1 98 ? 9.803 -8.517 -4.563 1.00 93.50 98 ILE A CA 1
ATOM 681 C C . ILE A 1 98 ? 11.094 -9.250 -4.917 1.00 93.50 98 ILE A C 1
ATOM 683 O O . ILE A 1 98 ? 11.051 -10.369 -5.425 1.00 93.50 98 ILE A O 1
ATOM 687 N N . GLN A 1 99 ? 12.235 -8.600 -4.710 1.00 93.62 99 GLN A N 1
ATOM 688 C CA . GLN A 1 99 ? 13.541 -9.072 -5.156 1.00 93.62 99 GLN A CA 1
ATOM 689 C C . GLN A 1 99 ? 14.462 -9.257 -3.959 1.00 93.62 99 GLN A C 1
ATOM 691 O O . GLN A 1 99 ? 14.968 -8.290 -3.406 1.00 93.62 99 GLN A O 1
ATOM 696 N N . GLY A 1 100 ? 14.693 -10.507 -3.560 1.00 88.88 100 GLY A N 1
ATOM 697 C CA . GLY A 1 100 ? 15.676 -10.839 -2.523 1.00 88.88 100 GLY A CA 1
ATOM 698 C C . GLY A 1 100 ? 15.297 -10.434 -1.095 1.00 88.88 100 GLY A C 1
ATOM 699 O O . GLY A 1 100 ? 16.080 -10.690 -0.188 1.00 88.88 100 GLY A O 1
ATOM 700 N N . SER A 1 101 ? 14.116 -9.848 -0.876 1.00 93.12 101 SER A N 1
ATOM 701 C CA . SER A 1 101 ? 13.587 -9.531 0.453 1.00 93.12 101 SER A CA 1
ATOM 702 C C . SER A 1 101 ? 12.552 -10.542 0.930 1.00 93.12 101 SER A C 1
ATOM 704 O O . SER A 1 101 ? 11.864 -11.204 0.150 1.00 93.12 101 SER A O 1
ATOM 706 N N . ARG A 1 102 ? 12.415 -10.620 2.256 1.00 90.31 102 ARG A N 1
ATOM 707 C CA . ARG A 1 102 ? 11.362 -11.371 2.938 1.00 90.31 102 ARG A CA 1
ATOM 708 C C . ARG A 1 102 ? 10.449 -10.380 3.650 1.00 90.31 102 ARG A C 1
ATOM 710 O O . ARG A 1 102 ? 10.792 -9.847 4.700 1.00 90.31 102 ARG A O 1
ATOM 717 N N . LEU A 1 103 ? 9.294 -10.114 3.049 1.00 94.50 103 LEU A N 1
ATOM 718 C CA . LEU A 1 103 ? 8.272 -9.266 3.651 1.00 94.50 103 LEU A CA 1
ATOM 719 C C . LEU A 1 103 ? 7.421 -10.114 4.591 1.00 94.50 103 LEU A C 1
ATOM 721 O O . LEU A 1 103 ? 6.819 -11.097 4.163 1.00 94.50 103 LEU A O 1
ATOM 725 N N . GLU A 1 104 ? 7.364 -9.731 5.861 1.00 96.25 104 GLU A N 1
ATOM 726 C CA . GLU A 1 104 ? 6.604 -10.457 6.875 1.00 96.25 104 GLU A CA 1
ATOM 727 C C . GLU A 1 104 ? 5.718 -9.517 7.674 1.00 96.25 104 GLU A C 1
ATOM 729 O O . GLU A 1 104 ? 6.007 -8.335 7.846 1.00 96.25 104 GLU A O 1
ATOM 734 N N . VAL A 1 105 ? 4.624 -10.070 8.176 1.00 97.44 105 VAL A N 1
ATOM 735 C CA . VAL A 1 105 ? 3.718 -9.403 9.106 1.00 97.44 105 VAL A CA 1
ATOM 736 C C . VAL A 1 105 ? 3.521 -10.307 10.324 1.00 97.44 105 VAL A C 1
ATOM 738 O O . VAL A 1 105 ? 3.771 -11.513 10.230 1.00 97.44 105 VAL A O 1
ATOM 741 N N . PRO A 1 106 ? 3.059 -9.774 11.468 1.00 97.62 106 PRO A N 1
ATOM 742 C CA . PRO A 1 106 ? 2.801 -10.590 12.648 1.00 97.62 106 PRO A CA 1
ATOM 743 C C . PRO A 1 106 ? 1.825 -11.743 12.376 1.00 97.62 106 PRO A C 1
ATOM 745 O O . PRO A 1 106 ? 0.947 -11.652 11.515 1.00 97.62 106 PRO A O 1
ATOM 748 N N . HIS A 1 107 ? 1.924 -12.817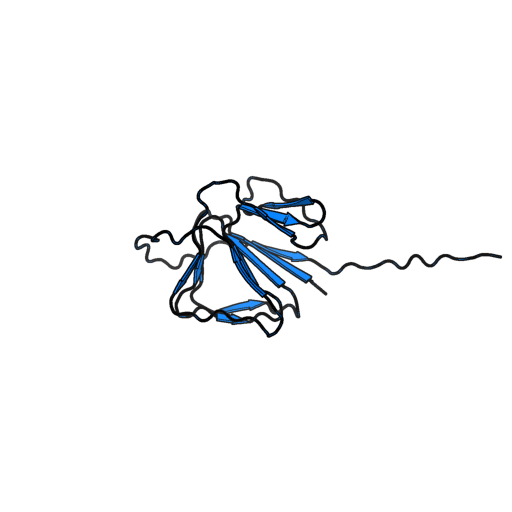 13.162 1.00 96.00 107 HIS A N 1
ATOM 749 C CA . HIS A 1 107 ? 1.004 -13.951 13.062 1.00 96.00 107 HIS A CA 1
ATOM 750 C C . HIS A 1 107 ? -0.467 -13.511 13.157 1.00 96.00 107 HIS A C 1
ATOM 752 O O . HIS A 1 107 ? -0.839 -12.665 13.972 1.00 96.00 107 HIS A O 1
ATOM 758 N N . GLY A 1 108 ? -1.313 -14.090 12.301 1.00 95.69 108 GLY A N 1
ATOM 759 C CA . GLY A 1 108 ? -2.732 -13.733 12.207 1.00 95.69 108 GLY A CA 1
ATOM 760 C C . GLY A 1 108 ? -3.008 -12.395 11.509 1.00 95.69 108 GLY A C 1
ATOM 761 O O . GLY A 1 108 ? -4.159 -11.956 11.484 1.00 95.69 108 GLY A O 1
ATOM 762 N N . LYS A 1 109 ? -1.986 -11.732 10.950 1.00 97.56 109 LYS A N 1
ATOM 763 C CA . LYS A 1 109 ? -2.136 -10.568 10.064 1.00 97.56 109 LYS A CA 1
ATOM 764 C C . LYS A 1 109 ? -1.986 -10.971 8.606 1.00 97.56 109 LYS A C 1
ATOM 766 O O . LYS A 1 109 ? -1.509 -12.054 8.282 1.00 97.56 109 LYS A O 1
ATOM 771 N N . THR A 1 110 ? -2.440 -10.087 7.726 1.00 97.81 110 THR A N 1
ATOM 772 C CA . THR A 1 110 ? -2.398 -10.314 6.282 1.00 97.81 110 THR A CA 1
ATOM 773 C C . THR A 1 110 ? -1.249 -9.535 5.659 1.00 97.81 110 THR A C 1
ATOM 775 O O . THR A 1 110 ? -1.104 -8.340 5.912 1.00 97.81 110 THR A O 1
ATOM 778 N N . LEU A 1 111 ? -0.466 -10.208 4.819 1.00 96.94 111 LEU A N 1
ATOM 779 C CA . LEU A 1 111 ? 0.350 -9.575 3.792 1.00 96.94 111 LEU A CA 1
ATOM 780 C C . LEU A 1 111 ? -0.388 -9.740 2.462 1.00 96.94 111 LEU A C 1
ATOM 782 O O . LEU A 1 111 ? -0.626 -10.862 2.021 1.00 96.94 111 LEU A O 1
ATOM 786 N N . SER A 1 112 ? -0.788 -8.634 1.845 1.00 97.25 112 SER A N 1
ATOM 787 C CA . SER A 1 112 ? -1.530 -8.632 0.584 1.00 97.25 112 SER A CA 1
ATOM 788 C C . SER A 1 112 ? -0.751 -7.868 -0.477 1.00 97.25 112 SER A C 1
ATOM 790 O O . SER A 1 112 ? -0.367 -6.721 -0.256 1.00 97.25 112 SER A O 1
ATOM 792 N N . VAL A 1 113 ? -0.536 -8.507 -1.625 1.00 96.06 113 VAL A N 1
ATOM 793 C CA . VAL A 1 113 ? 0.136 -7.933 -2.794 1.00 96.06 113 VAL A CA 1
ATOM 794 C C . VAL A 1 113 ? -0.841 -8.023 -3.960 1.00 96.06 113 VAL A C 1
ATOM 796 O O . VAL A 1 113 ? -1.176 -9.124 -4.391 1.00 96.06 113 VAL A O 1
ATOM 799 N N . VAL A 1 114 ? -1.357 -6.883 -4.422 1.00 96.38 114 VAL A N 1
ATOM 800 C CA . VAL A 1 114 ? -2.449 -6.846 -5.412 1.00 96.38 114 VAL A CA 1
ATOM 801 C C . VAL A 1 114 ? -2.105 -5.886 -6.544 1.00 96.38 114 VAL A C 1
ATOM 803 O O . VAL A 1 114 ? -2.140 -4.672 -6.366 1.00 96.38 114 VAL A O 1
ATOM 806 N N . GLY A 1 115 ? -1.807 -6.403 -7.728 1.00 93.75 115 GLY A N 1
ATOM 807 C CA . GLY A 1 115 ? -1.445 -5.586 -8.884 1.00 93.75 115 GLY A CA 1
ATOM 808 C C . GLY A 1 115 ? -1.448 -6.385 -10.178 1.00 93.75 115 GLY A C 1
ATOM 809 O O . GLY A 1 115 ? -1.964 -7.502 -10.217 1.00 93.75 115 GLY A O 1
ATOM 810 N N . GLY A 1 116 ? -0.873 -5.807 -11.229 1.00 87.69 116 GLY A N 1
ATOM 811 C CA . GLY A 1 116 ? -0.628 -6.514 -12.480 1.00 87.69 116 GLY A CA 1
ATOM 812 C C . GLY A 1 116 ? 0.566 -7.459 -12.413 1.00 87.69 116 GLY A C 1
ATOM 813 O O . GLY A 1 116 ? 1.248 -7.579 -11.391 1.00 87.69 116 GLY A O 1
ATOM 814 N N . GLY A 1 117 ? 0.815 -8.137 -13.533 1.00 74.94 117 GLY A N 1
ATOM 815 C CA . GLY A 1 117 ? 1.977 -9.005 -13.697 1.00 74.94 117 GLY A CA 1
ATOM 816 C C . GLY A 1 117 ? 3.298 -8.232 -13.660 1.00 74.94 117 GLY A C 1
ATOM 817 O O . GLY A 1 117 ? 3.337 -7.014 -13.827 1.00 74.94 117 GLY A O 1
ATOM 818 N N . TYR A 1 118 ? 4.397 -8.954 -13.440 1.00 57.34 118 TYR A N 1
ATOM 819 C CA . TYR A 1 118 ? 5.745 -8.395 -13.523 1.00 57.34 118 TYR A CA 1
ATOM 820 C C . TYR A 1 118 ? 5.977 -7.792 -14.918 1.00 57.34 118 TYR A C 1
ATOM 822 O O . TYR A 1 118 ? 5.950 -8.506 -15.918 1.00 57.34 118 TYR A O 1
ATOM 830 N N . HIS A 1 119 ? 6.198 -6.480 -14.978 1.00 56.09 119 HIS A N 1
ATOM 831 C CA . HIS A 1 119 ? 6.732 -5.805 -16.155 1.00 56.09 119 HIS A CA 1
ATOM 832 C C . HIS A 1 119 ? 8.198 -5.505 -15.857 1.00 56.09 119 HIS A C 1
ATOM 834 O O . HIS A 1 119 ? 8.502 -4.963 -14.794 1.00 56.09 119 HIS A O 1
ATOM 840 N N . ASP A 1 120 ? 9.098 -5.910 -16.750 1.00 48.72 120 ASP A N 1
ATOM 841 C CA . ASP A 1 120 ? 10.528 -5.644 -16.624 1.00 48.72 120 ASP A CA 1
ATOM 842 C C . ASP A 1 120 ? 10.740 -4.123 -16.569 1.00 48.72 120 ASP A C 1
ATOM 844 O O . ASP A 1 120 ? 10.524 -3.402 -17.547 1.00 48.72 120 ASP A O 1
ATOM 848 N N . TRP A 1 121 ? 11.071 -3.616 -15.381 1.00 55.91 121 TRP A N 1
ATOM 849 C CA . TRP A 1 121 ? 11.383 -2.213 -15.140 1.00 55.91 121 TRP A CA 1
ATOM 850 C C . TRP A 1 121 ? 12.757 -1.933 -15.744 1.00 55.91 121 TRP A C 1
ATOM 852 O O . TRP A 1 121 ? 13.751 -1.867 -15.020 1.00 55.91 121 TRP A O 1
ATOM 862 N N . GLY A 1 122 ? 12.822 -1.826 -17.074 1.00 41.72 122 GLY A N 1
ATOM 863 C CA . GLY A 1 122 ? 14.062 -1.624 -17.817 1.00 41.72 122 GLY A CA 1
ATOM 864 C C . GLY A 1 122 ? 14.967 -0.605 -17.121 1.00 41.72 122 GLY A C 1
ATOM 865 O O . GLY A 1 122 ? 14.541 0.516 -16.846 1.00 41.72 122 GLY A O 1
ATOM 866 N N . ALA A 1 123 ? 16.184 -1.050 -16.793 1.00 38.72 123 ALA A N 1
ATOM 867 C CA . ALA A 1 123 ? 17.246 -0.367 -16.056 1.00 38.72 123 ALA A CA 1
ATOM 868 C C . ALA A 1 123 ? 17.087 1.164 -15.926 1.00 38.72 123 ALA A C 1
ATOM 870 O O . ALA A 1 123 ? 17.650 1.940 -16.699 1.00 38.72 123 ALA A O 1
ATOM 871 N N . ARG A 1 124 ? 16.367 1.621 -14.898 1.00 47.69 124 ARG A N 1
ATOM 872 C CA . ARG A 1 124 ? 16.451 3.006 -14.417 1.00 47.69 124 ARG A CA 1
ATOM 873 C C . ARG A 1 124 ? 17.019 2.991 -13.011 1.00 47.69 124 ARG A C 1
ATOM 875 O O . ARG A 1 124 ? 16.312 3.007 -12.011 1.00 47.69 124 ARG A O 1
ATOM 882 N N . SER A 1 125 ? 18.345 2.933 -12.964 1.00 42.66 125 SER A N 1
ATOM 883 C CA . SER A 1 125 ? 19.149 3.162 -11.771 1.00 42.66 125 SER A CA 1
ATOM 884 C C . SER A 1 125 ? 18.895 4.577 -11.246 1.00 42.66 125 SER A C 1
ATOM 886 O O . SER A 1 125 ? 19.417 5.561 -11.773 1.00 42.66 125 SER A O 1
ATOM 888 N N . GL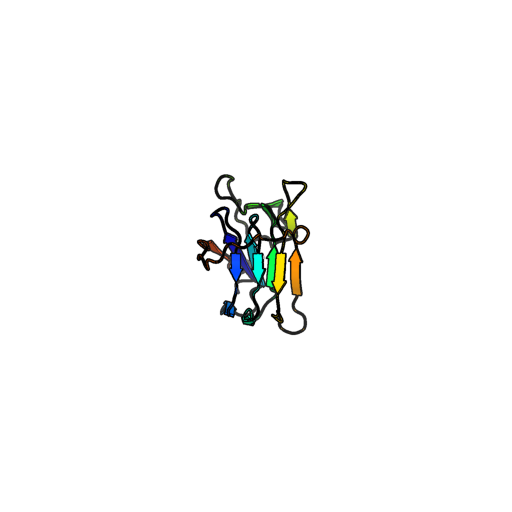Y A 1 126 ? 18.071 4.686 -10.212 1.00 39.19 126 GLY A N 1
ATOM 889 C CA . GLY A 1 126 ? 17.874 5.927 -9.482 1.00 39.19 126 GLY A CA 1
ATOM 890 C C . GLY A 1 126 ? 16.825 5.753 -8.401 1.00 39.19 126 GLY A C 1
ATOM 891 O O . GLY A 1 126 ? 15.638 5.880 -8.678 1.00 39.19 126 GLY A O 1
ATOM 892 N N . LEU A 1 127 ? 17.261 5.505 -7.163 1.00 37.06 127 LEU A N 1
ATOM 893 C CA . LEU A 1 127 ? 16.430 5.726 -5.981 1.00 37.06 127 LEU A CA 1
ATOM 894 C C . LEU A 1 127 ? 15.911 7.166 -6.036 1.00 37.06 127 LEU A C 1
ATOM 896 O O . LEU A 1 127 ? 16.668 8.122 -5.864 1.00 37.06 127 LEU A O 1
ATOM 900 N N . ARG A 1 128 ? 14.622 7.332 -6.325 1.00 48.19 128 ARG A N 1
ATOM 901 C CA . ARG A 1 128 ? 13.944 8.625 -6.274 1.00 48.19 128 ARG A CA 1
ATOM 902 C C . ARG A 1 128 ? 12.735 8.469 -5.373 1.00 48.19 128 ARG A C 1
ATOM 904 O O . ARG A 1 128 ? 11.879 7.619 -5.592 1.00 48.19 128 ARG A O 1
ATOM 911 N N . VAL A 1 129 ? 12.718 9.259 -4.306 1.00 39.72 129 VAL A N 1
ATOM 912 C CA . VAL A 1 129 ? 11.663 9.222 -3.296 1.00 39.72 129 VAL A CA 1
ATOM 913 C C . VAL A 1 129 ? 10.390 9.759 -3.933 1.00 39.72 129 VAL A C 1
ATOM 915 O O . VAL A 1 129 ? 10.278 10.952 -4.215 1.00 39.72 129 VAL A O 1
ATOM 918 N N . ALA A 1 130 ? 9.425 8.880 -4.176 1.00 42.50 130 ALA A N 1
ATOM 919 C CA . ALA A 1 130 ? 8.096 9.313 -4.555 1.00 42.50 130 ALA A CA 1
ATOM 920 C C . ALA A 1 130 ? 7.443 10.019 -3.356 1.00 42.50 130 ALA A C 1
ATOM 922 O O . ALA A 1 130 ? 7.559 9.572 -2.212 1.00 42.50 130 ALA A O 1
ATOM 923 N N . ARG A 1 131 ? 6.765 11.146 -3.597 1.00 42.03 131 ARG A N 1
ATOM 924 C CA . ARG A 1 131 ? 6.083 11.890 -2.532 1.00 42.03 131 ARG A CA 1
ATOM 925 C C . ARG A 1 131 ? 4.934 11.042 -1.981 1.00 42.03 131 ARG A C 1
ATOM 927 O O . ARG A 1 131 ? 3.914 10.863 -2.647 1.00 42.03 131 ARG A O 1
ATOM 934 N N . LEU A 1 132 ? 5.116 10.540 -0.764 1.00 45.44 132 LEU A N 1
ATOM 935 C CA . LEU A 1 132 ? 4.121 9.768 -0.032 1.00 45.44 132 LEU A CA 1
ATOM 936 C C . LEU A 1 132 ? 3.153 10.720 0.675 1.00 45.44 132 LEU A C 1
ATOM 938 O O . LEU A 1 132 ? 3.579 11.533 1.497 1.00 45.44 132 LEU A O 1
ATOM 942 N N . LEU A 1 133 ? 1.857 10.627 0.374 1.00 54.03 133 LEU A N 1
ATOM 943 C CA . LEU A 1 133 ? 0.827 11.300 1.166 1.00 54.03 133 LEU A CA 1
ATOM 944 C C . LEU A 1 133 ? 0.164 10.276 2.090 1.00 54.03 133 LEU A C 1
ATOM 946 O O . LEU A 1 133 ? -0.449 9.321 1.614 1.00 54.03 133 LEU A O 1
ATOM 950 N N . LEU A 1 134 ? 0.277 10.502 3.400 1.00 54.97 134 LEU A N 1
ATOM 951 C CA . LEU A 1 134 ? -0.281 9.636 4.434 1.00 54.97 134 LEU A CA 1
ATOM 952 C C . LEU A 1 134 ? -1.624 10.181 4.930 1.00 54.97 134 LEU A C 1
ATOM 954 O O . LEU A 1 134 ? -1.707 11.343 5.332 1.00 54.97 134 LEU A O 1
ATOM 958 N N . GLN A 1 135 ? -2.658 9.343 4.959 1.00 59.31 135 GLN A N 1
ATOM 959 C CA . GLN A 1 135 ? -3.928 9.654 5.613 1.00 59.31 135 GLN A CA 1
ATOM 960 C C . GLN A 1 135 ? -4.251 8.596 6.678 1.00 59.31 135 GLN A C 1
ATOM 962 O O . GLN A 1 135 ? -4.135 7.392 6.449 1.00 59.31 135 GLN A O 1
ATOM 967 N N . VAL A 1 136 ? -4.627 9.055 7.874 1.00 60.28 136 VAL A N 1
ATOM 968 C CA . VAL A 1 136 ? -4.770 8.233 9.088 1.00 60.28 136 VAL A CA 1
ATOM 969 C C . VAL A 1 136 ? -6.193 8.361 9.636 1.00 60.28 136 VAL A C 1
ATOM 971 O O . VAL A 1 136 ? -6.703 9.474 9.743 1.00 60.28 136 VAL A O 1
ATOM 974 N N . TRP A 1 137 ? -6.833 7.242 10.002 1.00 56.44 137 TRP A N 1
ATOM 975 C CA . TRP A 1 137 ? -8.248 7.224 10.403 1.00 56.44 137 TRP A CA 1
ATOM 976 C C . TRP A 1 137 ? -8.479 6.949 11.911 1.00 56.44 137 TRP A C 1
ATOM 978 O O . TRP A 1 137 ? -8.056 5.895 12.385 1.00 56.44 137 TRP A O 1
ATOM 988 N N . PRO A 1 138 ? -9.188 7.804 12.682 1.00 40.12 138 PRO A N 1
ATOM 989 C CA . PRO A 1 138 ? -9.503 7.562 14.102 1.00 40.12 138 PRO A CA 1
ATOM 990 C C . PRO A 1 138 ? -10.592 6.481 14.333 1.00 40.12 138 PRO A C 1
ATOM 992 O O . PRO A 1 138 ? -11.390 6.193 13.449 1.00 40.12 138 PRO A O 1
ATOM 995 N N . PRO A 1 139 ? -10.696 5.863 15.525 1.00 42.66 139 PRO A N 1
ATOM 996 C CA . PRO A 1 139 ? -11.712 4.830 15.796 1.00 42.66 139 PRO A CA 1
ATOM 997 C C . PRO A 1 139 ? -13.139 5.380 15.704 1.00 42.66 139 PRO A C 1
ATOM 999 O O . PRO A 1 139 ? -13.381 6.556 15.970 1.00 42.66 139 PRO A O 1
ATOM 1002 N N . ARG A 1 140 ? -14.118 4.489 15.491 1.00 57.16 140 ARG A N 1
ATOM 1003 C CA . ARG A 1 140 ? -15.528 4.806 15.768 1.00 57.16 140 ARG A CA 1
ATOM 1004 C C . ARG A 1 140 ? -15.711 5.111 17.258 1.00 57.16 140 ARG A C 1
ATOM 1006 O O . ARG A 1 140 ? -15.494 4.234 18.093 1.00 57.16 140 ARG A O 1
ATOM 1013 N N . VAL A 1 141 ? -16.207 6.303 17.583 1.00 45.03 141 VAL A N 1
ATOM 1014 C CA . VAL A 1 141 ? -16.881 6.542 18.864 1.00 45.03 141 VAL A CA 1
ATOM 1015 C C . VAL A 1 141 ? -18.294 5.983 18.717 1.00 45.03 141 VAL A C 1
ATOM 1017 O O . VAL A 1 141 ? -19.099 6.519 17.959 1.00 45.03 141 VAL A O 1
ATOM 1020 N N . ARG A 1 142 ? -18.610 4.873 19.393 1.00 48.25 142 ARG A N 1
ATOM 1021 C CA . ARG A 1 142 ? -20.014 4.477 19.562 1.00 48.25 142 ARG A CA 1
ATOM 1022 C C . ARG A 1 142 ? -20.609 5.413 20.607 1.00 48.25 142 ARG A C 1
ATOM 1024 O O . ARG A 1 142 ? -20.312 5.257 21.789 1.00 48.25 142 ARG A O 1
ATOM 1031 N N . SER A 1 143 ? -21.435 6.371 20.201 1.00 45.41 143 SER A N 1
ATOM 1032 C CA . SER A 1 143 ? -22.325 7.023 21.155 1.00 45.41 143 SER A CA 1
ATOM 1033 C C . SER A 1 143 ? -23.340 5.974 21.619 1.00 45.41 143 SER A C 1
ATOM 1035 O O . SER A 1 143 ? -24.165 5.482 20.853 1.00 45.41 143 SER A O 1
ATOM 1037 N N . ARG A 1 144 ? -23.251 5.558 22.885 1.00 49.84 144 ARG A N 1
ATOM 1038 C CA . ARG A 1 144 ? -24.391 4.921 23.547 1.00 49.84 144 ARG A CA 1
ATOM 1039 C C . ARG A 1 144 ? -25.428 6.024 23.738 1.00 49.84 144 ARG A C 1
ATOM 1041 O O . ARG A 1 144 ? -25.220 6.900 24.572 1.00 49.84 144 ARG A O 1
ATOM 1048 N N . SER A 1 145 ? -26.525 6.005 22.979 1.00 51.12 145 SER A N 1
ATOM 1049 C CA . SER A 1 145 ? -27.699 6.788 23.360 1.00 51.12 145 SER A CA 1
ATOM 1050 C C . SER A 1 145 ? -28.261 6.162 24.635 1.00 51.12 145 SER A C 1
ATOM 1052 O O . SER A 1 145 ? -28.805 5.057 24.618 1.00 51.12 145 SER A O 1
ATOM 1054 N N . MET A 1 146 ? -28.067 6.839 25.759 1.00 47.72 146 MET A N 1
ATOM 1055 C CA . MET A 1 146 ? -28.728 6.503 27.010 1.00 47.72 146 MET A CA 1
ATOM 1056 C C . MET A 1 146 ? -30.194 6.915 26.850 1.00 47.72 146 MET A C 1
ATOM 1058 O O . MET A 1 146 ? -30.510 8.102 26.873 1.00 47.72 146 MET A O 1
ATOM 1062 N N . SER A 1 147 ? -31.077 5.944 26.607 1.00 56.94 147 SER A N 1
ATOM 1063 C CA . SER A 1 147 ? -32.517 6.183 26.679 1.00 56.94 147 SER A CA 1
ATOM 1064 C C . SER A 1 147 ? -32.864 6.459 28.140 1.00 56.94 147 SER A C 1
ATOM 1066 O O . SER A 1 147 ? -32.693 5.593 29.000 1.00 56.94 147 SER A O 1
ATOM 1068 N N . ARG A 1 148 ? -33.274 7.695 28.437 1.00 57.19 148 ARG A N 1
ATOM 1069 C CA . ARG A 1 148 ? -33.931 8.030 29.699 1.00 57.19 148 ARG A CA 1
ATOM 1070 C C . ARG A 1 148 ? -35.364 7.520 29.592 1.00 57.19 148 ARG A C 1
ATOM 1072 O O . ARG A 1 148 ? -36.173 8.143 28.916 1.00 57.19 148 ARG A O 1
ATOM 1079 N N . ASN A 1 149 ? -35.668 6.416 30.265 1.00 50.47 149 ASN A N 1
ATOM 1080 C CA . ASN A 1 149 ? -37.051 6.098 30.595 1.00 50.47 149 ASN A CA 1
ATOM 1081 C C . ASN A 1 149 ? -37.450 6.956 31.797 1.00 50.47 149 ASN A C 1
ATOM 1083 O O . ASN A 1 149 ? -36.937 6.772 32.898 1.00 50.47 149 ASN A O 1
ATOM 1087 N N . SER A 1 150 ? -38.334 7.917 31.551 1.00 56.00 150 SER A N 1
ATOM 1088 C CA . SER A 1 150 ? -39.138 8.576 32.571 1.00 56.00 150 SER A CA 1
ATOM 1089 C C . SER A 1 150 ? -40.463 7.831 32.708 1.00 56.00 150 SER A C 1
ATOM 1091 O O . SER A 1 150 ? -41.255 7.813 31.76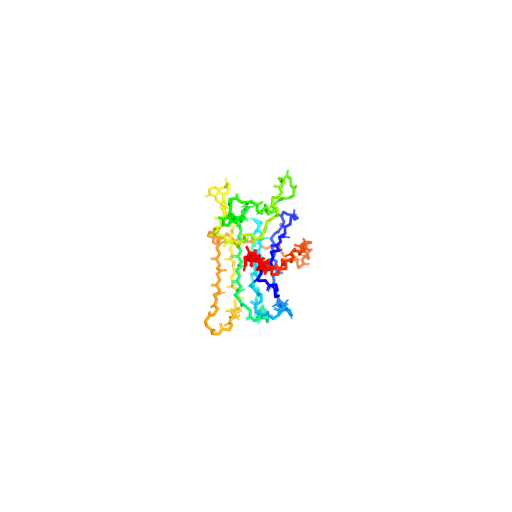3 1.00 56.00 150 SER A O 1
ATOM 1093 N N . THR A 1 151 ? -40.701 7.227 33.867 1.00 58.16 151 THR A N 1
ATOM 1094 C CA . THR A 1 151 ? -42.007 7.150 34.544 1.00 58.16 151 THR A CA 1
ATOM 1095 C C . THR A 1 151 ? -41.773 6.775 35.996 1.00 58.16 151 THR A C 1
ATOM 1097 O O . THR A 1 151 ? -40.874 5.940 36.239 1.00 58.16 151 THR A O 1
#

Radius of gyration: 17.66 Å; chains: 1; bounding box: 61×28×53 Å

pLDDT: mean 82.33, std 19.02, range [37.06, 98.19]

Secondary structure (DSSP, 8-state):
---EEEEEE-SSS-EEE-SEEE--STT-EEEEE-TT-EEE-TT-EEE-SS-EEEE--SEEEETTS-EEESSSSS-----SPPEEEEE-SSSSPPBEEE-S------TTPPEEEE-BPPP--TT--------EEEEE-PPP-----------

Sequence (151 aa):
SIANILSRVTGGEPSAIDGLLRSTIPGANLFLLNPAGVLFGPNASLDVSGSFHVSTADYLRLADGGIFQATLAQGSVLTAAPPAAFGFLSGNPAGIAIQGSRLEVPHGKTLSVVGGGYHDWGARSGLRVARLLLQVWPPRVRSRSMSRNST

Foldseek 3Di:
DWAEKEKAFAPLAEAEAQAEDEDPPAAHEYEYEAQNEYEYEQHYEYHYNAAYAYENAQWFQFPVRWIGGNHPVDDGDDDQGHTDDGHHPDPATYYYYYYNYDYDYDPPHYHHYYTGHDDPPPDDPDNDDGDMDMDIHDDDDPPPPPDDDDD